Protein AF-A0A0L0SKC5-F1 (afdb_monomer)

Mean predicted aligned error: 5.98 Å

Structure (mmCIF, N/CA/C/O backbone):
data_AF-A0A0L0SKC5-F1
#
_entry.id   AF-A0A0L0SKC5-F1
#
loop_
_atom_site.group_PDB
_atom_site.id
_atom_site.type_symbol
_atom_site.label_atom_id
_atom_site.label_alt_id
_atom_site.label_comp_id
_atom_site.label_asym_id
_atom_site.label_entity_id
_atom_site.label_seq_id
_atom_site.pdbx_PDB_ins_code
_atom_site.Cartn_x
_atom_site.Cartn_y
_atom_site.Cartn_z
_atom_site.occupancy
_atom_site.B_iso_or_equiv
_atom_site.auth_seq_id
_atom_site.auth_comp_id
_atom_site.auth_asym_id
_atom_site.auth_atom_id
_atom_site.pdbx_PDB_model_num
ATOM 1 N N . MET A 1 1 ? 0.319 -10.128 -8.849 1.00 93.56 1 MET A N 1
ATOM 2 C CA . MET A 1 1 ? 0.588 -11.304 -8.004 1.00 93.56 1 MET A CA 1
ATOM 3 C C . MET A 1 1 ? 2.076 -11.521 -8.007 1.00 93.56 1 MET A C 1
ATOM 5 O O . MET A 1 1 ? 2.650 -11.653 -9.089 1.00 93.56 1 MET A O 1
ATOM 9 N N . LYS A 1 2 ? 2.663 -11.548 -6.812 1.00 93.44 2 LYS A N 1
ATOM 10 C CA . LYS A 1 2 ? 4.088 -11.791 -6.604 1.00 93.44 2 LYS A CA 1
ATOM 11 C C . LYS A 1 2 ? 4.428 -13.203 -7.084 1.00 93.44 2 LYS A C 1
ATOM 13 O O . LYS A 1 2 ? 3.764 -14.169 -6.699 1.00 93.44 2 LYS A O 1
ATOM 18 N N . ARG A 1 3 ? 5.430 -13.329 -7.947 1.00 94.56 3 ARG A N 1
ATOM 19 C CA . ARG A 1 3 ? 5.847 -14.603 -8.552 1.00 94.56 3 ARG A CA 1
ATOM 20 C C . ARG A 1 3 ? 6.951 -15.292 -7.759 1.00 94.56 3 ARG A C 1
ATOM 22 O O . ARG A 1 3 ? 7.039 -16.516 -7.787 1.00 94.56 3 ARG A O 1
ATOM 29 N N . CYS A 1 4 ? 7.769 -14.525 -7.047 1.00 89.81 4 CYS A N 1
ATOM 30 C CA . CYS A 1 4 ? 8.913 -15.024 -6.294 1.00 89.81 4 CYS A CA 1
ATOM 31 C C . CYS A 1 4 ? 9.112 -14.241 -4.984 1.00 89.81 4 CYS A C 1
ATOM 33 O O . CYS A 1 4 ? 8.424 -13.258 -4.715 1.00 89.81 4 CYS A O 1
ATOM 35 N N . GLY A 1 5 ? 10.048 -14.704 -4.152 1.00 89.31 5 GLY A N 1
ATOM 36 C CA . GLY A 1 5 ? 10.422 -14.029 -2.911 1.00 89.31 5 GLY A CA 1
ATOM 37 C C . GLY A 1 5 ? 9.375 -14.120 -1.797 1.00 89.31 5 GLY A C 1
ATOM 38 O O . GLY A 1 5 ? 8.554 -15.036 -1.737 1.00 89.31 5 GLY A O 1
ATOM 39 N N . PHE A 1 6 ? 9.448 -13.170 -0.868 1.00 87.94 6 PHE A N 1
ATOM 40 C CA . PHE A 1 6 ? 8.526 -13.072 0.257 1.00 87.94 6 PHE A CA 1
ATOM 41 C C . PHE A 1 6 ? 7.135 -12.649 -0.237 1.00 87.94 6 PHE A C 1
ATOM 43 O O . PHE A 1 6 ? 7.018 -11.679 -0.983 1.00 87.94 6 PHE A O 1
ATOM 50 N N . SER A 1 7 ? 6.086 -13.354 0.195 1.00 88.31 7 SER A N 1
ATOM 51 C CA . SER A 1 7 ? 4.703 -13.231 -0.318 1.00 88.31 7 SER A CA 1
ATOM 52 C C . SER A 1 7 ? 4.453 -13.824 -1.713 1.00 88.31 7 SER A C 1
ATOM 54 O O . SER A 1 7 ? 3.485 -13.447 -2.375 1.00 88.31 7 SER A O 1
ATOM 56 N N . ALA A 1 8 ? 5.294 -14.747 -2.194 1.00 92.50 8 ALA A N 1
ATOM 57 C CA . ALA A 1 8 ? 5.037 -15.438 -3.459 1.00 92.50 8 ALA A CA 1
ATOM 58 C C . ALA A 1 8 ? 3.635 -16.085 -3.485 1.00 92.50 8 ALA A C 1
ATOM 60 O O . ALA A 1 8 ? 3.198 -16.694 -2.511 1.00 92.50 8 ALA A O 1
ATOM 61 N N . ASN A 1 9 ? 2.960 -15.987 -4.634 1.00 93.38 9 ASN A N 1
ATOM 62 C CA . ASN A 1 9 ? 1.569 -16.401 -4.876 1.00 93.38 9 ASN A CA 1
ATOM 63 C C . ASN A 1 9 ? 0.480 -15.540 -4.211 1.00 93.38 9 ASN A C 1
ATOM 65 O O . ASN A 1 9 ? -0.697 -15.895 -4.298 1.00 93.38 9 ASN A O 1
ATOM 69 N N . MET A 1 10 ? 0.836 -14.392 -3.631 1.00 94.62 10 MET A N 1
ATOM 70 C CA . MET A 1 10 ? -0.124 -13.418 -3.106 1.00 94.62 10 MET A CA 1
ATOM 71 C C . MET A 1 10 ? -0.271 -12.199 -4.027 1.00 94.62 10 MET A C 1
ATOM 73 O O . MET A 1 10 ? 0.634 -11.837 -4.791 1.00 94.62 10 MET A O 1
ATOM 77 N N . TRP A 1 11 ? -1.444 -11.571 -3.990 1.00 96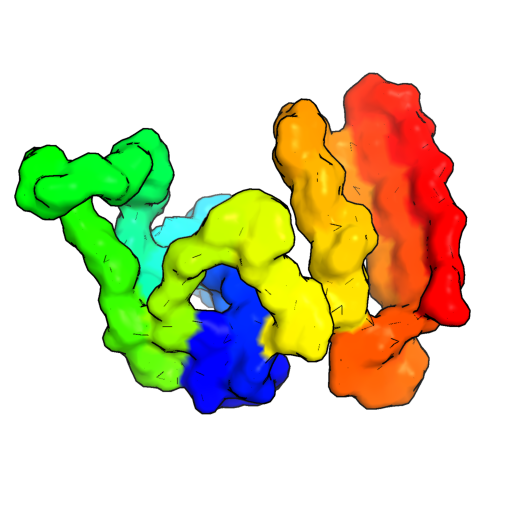.38 11 TRP A N 1
ATOM 78 C CA . TRP A 1 11 ? -1.683 -10.255 -4.578 1.00 96.38 11 TRP A CA 1
ATOM 79 C C . TRP A 1 11 ? -1.266 -9.173 -3.590 1.00 96.38 11 TRP A C 1
ATOM 81 O O . TRP A 1 11 ? -1.550 -9.312 -2.415 1.00 96.38 11 TRP A O 1
ATOM 91 N N . ASN A 1 12 ? -0.602 -8.131 -4.088 1.00 94.31 12 ASN A N 1
ATOM 92 C CA . ASN A 1 12 ? -0.191 -6.931 -3.361 1.00 94.31 12 ASN A CA 1
ATOM 93 C C . ASN A 1 12 ? -0.076 -5.777 -4.369 1.00 94.31 12 ASN A C 1
ATOM 95 O O . ASN A 1 12 ? -0.087 -6.011 -5.585 1.00 94.31 12 ASN A O 1
ATOM 99 N N . GLY A 1 13 ? 0.056 -4.549 -3.861 1.00 92.62 13 GLY A N 1
ATOM 100 C CA . GLY A 1 13 ? 0.502 -3.411 -4.665 1.00 92.62 13 GLY A CA 1
ATOM 101 C C . GLY A 1 13 ? 1.933 -3.594 -5.185 1.00 92.62 13 GLY A C 1
ATOM 102 O O . GLY A 1 13 ? 2.658 -4.479 -4.730 1.00 92.62 13 GLY A O 1
ATOM 103 N N . PHE A 1 14 ? 2.324 -2.751 -6.139 1.00 94.00 14 PHE A N 1
ATOM 104 C CA . PHE A 1 14 ? 3.695 -2.723 -6.646 1.00 94.00 14 PHE A CA 1
ATOM 105 C C . PHE A 1 14 ? 4.621 -2.022 -5.658 1.00 94.00 14 PHE A C 1
ATOM 107 O O . PHE A 1 14 ? 4.242 -0.996 -5.083 1.00 94.00 14 PHE A O 1
ATOM 114 N N . GLY A 1 15 ? 5.826 -2.551 -5.474 1.00 93.81 15 GLY A N 1
ATOM 115 C CA . GLY A 1 15 ? 6.788 -1.967 -4.550 1.00 93.81 15 GLY A CA 1
ATOM 116 C C . GLY A 1 15 ? 7.909 -2.914 -4.144 1.00 93.81 15 GLY A C 1
ATOM 117 O O . GLY A 1 15 ? 7.843 -4.127 -4.328 1.00 93.81 15 GLY A O 1
ATOM 118 N N . GLY A 1 16 ? 8.908 -2.343 -3.483 1.00 92.75 16 GLY A N 1
ATOM 119 C CA . GLY A 1 16 ? 10.097 -3.067 -3.070 1.00 92.75 16 GLY A CA 1
ATOM 120 C C . GLY A 1 16 ? 10.933 -2.279 -2.074 1.00 92.75 16 GLY A C 1
ATOM 121 O O . GLY A 1 16 ? 10.448 -1.372 -1.390 1.00 92.75 16 GLY A O 1
ATOM 122 N N . LYS A 1 17 ? 12.195 -2.681 -1.935 1.00 94.25 17 LYS A N 1
ATOM 123 C CA . LYS A 1 17 ? 13.123 -2.045 -0.996 1.00 94.25 17 LYS A CA 1
ATOM 124 C C . LYS A 1 17 ? 13.625 -0.733 -1.590 1.00 94.25 17 LYS A C 1
ATOM 126 O O . LYS A 1 17 ? 13.978 -0.676 -2.758 1.00 94.25 17 LYS A O 1
ATOM 131 N N . VAL A 1 18 ? 13.747 0.291 -0.749 1.00 95.25 18 VAL A N 1
ATOM 132 C CA . VAL A 1 18 ? 14.475 1.511 -1.117 1.00 95.25 18 VAL A CA 1
ATOM 133 C C . VAL A 1 18 ? 15.952 1.155 -1.312 1.00 95.25 18 VAL A C 1
ATOM 135 O O . VAL A 1 18 ? 16.571 0.566 -0.419 1.00 95.25 18 VAL A O 1
ATOM 138 N N . ASP A 1 19 ? 16.495 1.488 -2.477 1.00 93.94 19 ASP A N 1
ATOM 139 C CA . ASP A 1 19 ? 17.901 1.309 -2.824 1.00 93.94 19 ASP A CA 1
ATOM 140 C C . ASP A 1 19 ? 18.736 2.501 -2.326 1.00 93.94 19 ASP A C 1
ATOM 142 O O . ASP A 1 19 ? 18.231 3.605 -2.129 1.00 93.94 19 ASP A O 1
ATOM 146 N N . LEU A 1 20 ? 20.044 2.308 -2.136 1.00 94.81 20 LEU A N 1
ATOM 147 C CA . LEU A 1 20 ? 20.956 3.389 -1.734 1.00 94.81 20 LEU A CA 1
ATOM 148 C C . LEU A 1 20 ? 21.074 4.506 -2.783 1.00 94.81 20 LEU A C 1
ATOM 150 O O . LEU A 1 20 ? 21.536 5.601 -2.463 1.00 94.81 20 LEU A O 1
ATOM 154 N N . THR A 1 21 ? 20.714 4.211 -4.031 1.00 94.06 21 THR A N 1
ATOM 155 C CA . THR A 1 21 ? 20.688 5.167 -5.140 1.00 94.06 21 THR A CA 1
ATOM 156 C C . THR A 1 21 ? 19.383 5.956 -5.226 1.00 94.06 21 THR A C 1
ATOM 158 O O . THR A 1 21 ? 19.353 6.979 -5.913 1.00 94.06 21 THR A O 1
ATOM 161 N N . ASP A 1 22 ? 18.333 5.543 -4.507 1.00 93.50 22 ASP A N 1
ATOM 162 C CA . ASP A 1 22 ? 17.095 6.309 -4.413 1.00 93.50 22 ASP A CA 1
ATOM 163 C C . ASP A 1 22 ? 17.327 7.565 -3.557 1.00 93.50 22 ASP A C 1
ATOM 165 O O . ASP A 1 22 ? 17.875 7.515 -2.454 1.00 93.50 22 ASP A O 1
ATOM 169 N N . ALA A 1 23 ? 16.885 8.723 -4.050 1.00 94.00 23 ALA A N 1
ATOM 170 C CA . ALA A 1 23 ? 17.009 9.987 -3.321 1.00 94.00 23 ALA A CA 1
ATOM 171 C C . ALA A 1 23 ? 16.074 10.052 -2.097 1.00 94.00 23 ALA A C 1
ATOM 173 O O . ALA A 1 23 ? 16.349 10.770 -1.135 1.00 94.00 23 ALA A O 1
ATOM 174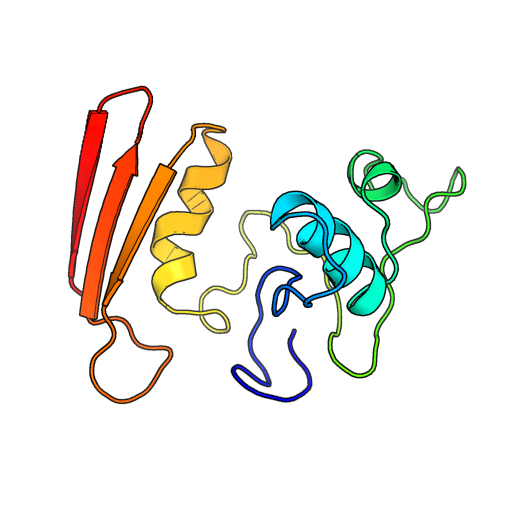 N N . SER A 1 24 ? 14.957 9.326 -2.155 1.00 94.38 24 SER A N 1
ATOM 175 C CA . SER A 1 24 ? 13.954 9.204 -1.096 1.00 94.38 24 SER A CA 1
ATOM 176 C C . SER A 1 24 ? 13.016 8.013 -1.342 1.00 94.38 24 SER A C 1
ATOM 178 O O . SER A 1 24 ? 12.999 7.429 -2.431 1.00 94.38 24 SER A O 1
ATOM 180 N N . THR A 1 25 ? 12.165 7.695 -0.363 1.00 90.69 25 THR A N 1
ATOM 181 C CA . THR A 1 25 ? 11.094 6.692 -0.507 1.00 90.69 25 THR A CA 1
ATOM 182 C C . THR A 1 25 ? 10.150 7.020 -1.670 1.00 90.69 25 THR A C 1
ATOM 184 O O . THR A 1 25 ? 9.743 6.132 -2.415 1.00 90.69 25 THR A O 1
ATOM 187 N N . GLU A 1 26 ? 9.843 8.302 -1.882 1.00 91.62 26 GLU A N 1
ATOM 188 C CA . GLU A 1 26 ? 8.997 8.763 -2.988 1.00 91.62 26 GLU A CA 1
ATOM 189 C C . GLU A 1 26 ? 9.649 8.549 -4.358 1.00 91.62 26 GLU A C 1
ATOM 191 O O . GLU A 1 26 ? 8.932 8.396 -5.343 1.00 91.62 26 GLU A O 1
ATOM 196 N N . SER A 1 27 ? 10.986 8.520 -4.434 1.00 91.19 27 SER A N 1
ATOM 197 C CA . SER A 1 27 ? 11.708 8.197 -5.675 1.00 91.19 27 SER A CA 1
ATOM 198 C C . SER A 1 27 ? 11.814 6.692 -5.938 1.00 91.19 27 SER A C 1
ATOM 200 O O . SER A 1 27 ? 11.825 6.286 -7.098 1.00 91.19 27 SER A O 1
ATOM 202 N N . ALA A 1 28 ? 11.796 5.869 -4.884 1.00 94.69 28 ALA A N 1
ATOM 203 C CA . ALA A 1 28 ? 11.802 4.413 -5.005 1.00 94.69 28 ALA A CA 1
ATOM 204 C C . ALA A 1 28 ? 10.475 3.884 -5.574 1.00 94.69 28 ALA A C 1
ATOM 206 O O . ALA A 1 28 ? 10.468 3.025 -6.449 1.00 94.69 28 ALA A O 1
ATOM 207 N N . ALA A 1 29 ? 9.338 4.435 -5.134 1.00 92.88 29 ALA A N 1
ATOM 208 C CA . ALA A 1 29 ? 8.011 3.989 -5.572 1.00 92.88 29 ALA A CA 1
ATOM 209 C C . ALA A 1 29 ? 7.810 3.953 -7.111 1.00 92.88 29 ALA A C 1
ATOM 211 O O . ALA A 1 29 ? 7.373 2.919 -7.622 1.00 92.88 29 ALA A O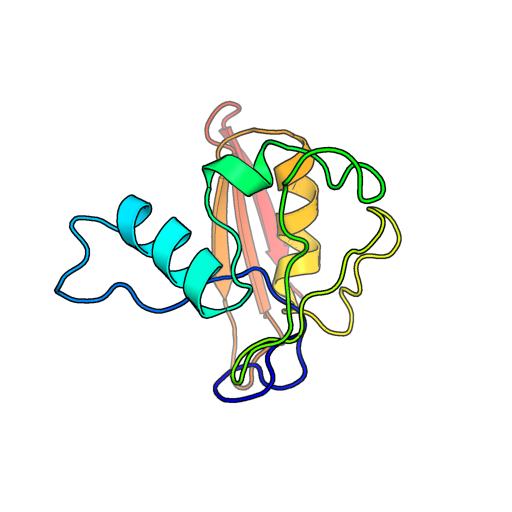 1
ATOM 212 N N . PRO A 1 30 ? 8.120 5.011 -7.891 1.00 92.00 30 PRO A N 1
ATOM 213 C CA . PRO A 1 30 ? 7.994 4.965 -9.348 1.00 92.00 30 PRO A CA 1
ATOM 214 C C . PRO A 1 30 ? 9.015 4.037 -10.021 1.00 92.00 30 PRO A C 1
ATOM 216 O O . PRO A 1 30 ? 8.706 3.498 -11.083 1.00 92.00 30 PRO A O 1
ATOM 219 N N . ARG A 1 31 ? 10.198 3.832 -9.423 1.00 93.81 31 ARG A N 1
ATOM 220 C CA . ARG A 1 31 ? 11.196 2.870 -9.912 1.00 93.81 31 ARG A CA 1
ATOM 221 C C . ARG A 1 31 ? 10.671 1.439 -9.775 1.00 93.81 31 ARG A C 1
ATOM 223 O O . ARG A 1 31 ? 10.610 0.726 -10.768 1.00 93.81 31 ARG A O 1
ATOM 230 N N . GLU A 1 32 ? 10.203 1.065 -8.586 1.00 94.88 32 GLU A N 1
ATOM 231 C CA . GLU A 1 32 ? 9.633 -0.262 -8.307 1.00 94.88 32 GLU A CA 1
ATOM 232 C C . GLU A 1 32 ? 8.400 -0.553 -9.175 1.00 94.88 32 GLU A C 1
ATOM 234 O O . GLU A 1 32 ? 8.257 -1.636 -9.737 1.00 94.88 32 GLU A O 1
ATOM 239 N N . LEU A 1 33 ? 7.528 0.442 -9.372 1.00 92.75 33 LEU A N 1
ATOM 240 C CA . LEU A 1 33 ? 6.399 0.328 -10.297 1.00 92.75 33 LEU A CA 1
ATOM 241 C C . LEU A 1 33 ? 6.863 -0.015 -11.726 1.00 92.75 33 LEU A C 1
ATOM 243 O O . LEU A 1 33 ? 6.272 -0.875 -12.390 1.00 92.75 33 LEU A O 1
ATOM 247 N N . GLN A 1 34 ? 7.918 0.651 -12.200 1.00 91.81 34 GLN A N 1
ATOM 248 C CA . GLN A 1 34 ? 8.485 0.396 -13.519 1.00 91.81 34 GLN A CA 1
ATOM 249 C C . GLN A 1 34 ? 9.147 -0.984 -13.597 1.00 91.81 34 GLN A C 1
ATOM 251 O O . GLN A 1 34 ? 8.965 -1.681 -14.595 1.00 91.81 34 GLN A O 1
ATOM 256 N N . GLU A 1 35 ? 9.882 -1.391 -12.565 1.00 92.56 35 GLU A N 1
ATOM 257 C CA . GLU A 1 35 ? 10.557 -2.690 -12.497 1.00 92.56 35 GLU A CA 1
ATOM 258 C C . GLU A 1 35 ? 9.562 -3.855 -12.456 1.00 92.56 35 GLU A C 1
ATOM 260 O O . GLU A 1 35 ? 9.728 -4.824 -13.198 1.00 92.56 35 GLU A O 1
ATOM 265 N N . GLU A 1 36 ? 8.493 -3.749 -11.659 1.00 93.19 36 GLU A N 1
ATOM 266 C CA . GLU A 1 36 ? 7.544 -4.847 -11.462 1.00 93.19 36 GLU A CA 1
ATOM 267 C C . GLU A 1 36 ? 6.461 -4.926 -12.553 1.00 93.19 36 GLU A C 1
ATOM 269 O O . GLU A 1 36 ? 5.955 -6.019 -12.815 1.00 93.19 36 GLU A O 1
ATOM 274 N N . CYS A 1 37 ? 6.088 -3.826 -13.221 1.00 91.69 37 CYS A N 1
ATOM 275 C CA . CYS A 1 37 ? 5.015 -3.871 -14.233 1.00 91.69 37 CYS A CA 1
ATOM 276 C C . CYS A 1 37 ? 5.211 -2.991 -15.474 1.00 91.69 37 CYS A C 1
ATOM 278 O O . CYS A 1 37 ? 4.355 -2.984 -16.366 1.00 91.69 37 CYS A O 1
ATOM 280 N N . GLY A 1 38 ? 6.322 -2.257 -15.561 1.00 89.06 38 GLY A N 1
ATOM 281 C CA . GLY A 1 38 ? 6.658 -1.430 -16.719 1.00 89.06 38 GLY A CA 1
ATOM 282 C C . GLY A 1 38 ? 5.883 -0.120 -16.844 1.00 89.06 38 GLY A C 1
ATOM 283 O O . GLY A 1 38 ? 6.031 0.566 -17.860 1.00 89.06 38 GLY A O 1
ATOM 284 N N . LEU A 1 39 ? 5.064 0.231 -15.849 1.00 86.88 39 LEU A N 1
ATOM 285 C CA . LEU A 1 39 ? 4.374 1.517 -15.795 1.00 86.88 39 LEU A CA 1
ATOM 286 C C . LEU A 1 39 ? 5.295 2.600 -15.228 1.00 86.88 39 LEU A C 1
ATOM 288 O O . LEU A 1 39 ? 6.085 2.355 -14.325 1.00 86.88 39 LEU A O 1
ATOM 292 N N . THR A 1 40 ? 5.153 3.823 -15.730 1.00 82.56 40 THR A N 1
ATOM 293 C CA . THR A 1 40 ? 5.721 5.022 -15.101 1.00 82.56 40 THR A CA 1
ATOM 294 C C . THR A 1 40 ? 4.615 5.787 -14.379 1.00 82.56 40 THR A C 1
ATOM 296 O O . THR A 1 40 ? 3.433 5.634 -14.697 1.00 82.56 40 THR A O 1
ATOM 299 N N . SER A 1 41 ? 4.970 6.636 -13.413 1.00 69.12 41 SER A N 1
ATOM 300 C CA . SER A 1 41 ? 3.999 7.442 -12.655 1.00 69.12 41 SER A CA 1
ATOM 301 C C . SER A 1 41 ? 3.118 8.329 -13.549 1.00 69.12 41 SER A C 1
ATOM 303 O O . SER A 1 41 ? 1.939 8.518 -13.258 1.00 69.12 41 SER A O 1
ATOM 305 N N . GLU A 1 42 ? 3.652 8.802 -14.676 1.00 64.00 42 GLU A N 1
ATOM 306 C CA . GLU A 1 42 ? 2.907 9.551 -15.698 1.00 64.00 42 GLU A CA 1
ATOM 307 C C . GLU A 1 42 ? 1.815 8.704 -16.377 1.00 64.00 42 GLU A C 1
ATOM 309 O O . GLU A 1 42 ? 0.751 9.218 -16.719 1.00 64.00 42 GLU A O 1
ATOM 314 N N . LEU A 1 43 ? 2.050 7.397 -16.535 1.00 58.12 43 LEU A N 1
ATOM 315 C CA . LEU A 1 43 ? 1.132 6.467 -17.193 1.00 58.12 43 LEU A CA 1
ATOM 316 C C . LEU A 1 43 ? 0.016 5.967 -16.269 1.00 58.12 43 LEU A C 1
ATOM 318 O O . LEU A 1 43 ? -1.051 5.626 -16.763 1.00 58.12 43 LEU A O 1
ATOM 322 N N . VAL A 1 44 ? 0.215 5.965 -14.947 1.00 60.09 44 VAL A N 1
ATOM 323 C CA . VAL A 1 44 ? -0.823 5.561 -13.973 1.00 60.09 44 VAL A CA 1
ATOM 324 C C . VAL A 1 44 ? -1.980 6.565 -13.916 1.00 60.09 44 VAL A C 1
ATOM 326 O O . VAL A 1 44 ? -3.126 6.183 -13.685 1.00 60.09 44 VAL A O 1
ATOM 329 N N . ALA A 1 45 ? -1.706 7.854 -14.144 1.00 52.03 45 ALA A N 1
ATOM 330 C CA . ALA A 1 45 ? -2.737 8.894 -14.156 1.00 52.03 45 ALA A CA 1
ATOM 331 C C . ALA A 1 45 ? -3.651 8.811 -15.394 1.00 52.03 45 ALA A C 1
ATOM 333 O O . ALA A 1 45 ? -4.804 9.249 -15.352 1.00 52.03 45 ALA A O 1
ATOM 334 N N . ALA A 1 46 ? -3.150 8.230 -16.485 1.00 47.91 46 ALA A N 1
ATOM 335 C CA . ALA A 1 46 ? -3.933 7.911 -17.662 1.00 47.91 46 ALA A CA 1
ATOM 336 C C . ALA A 1 46 ? -4.615 6.557 -17.430 1.00 47.91 46 ALA A C 1
ATOM 338 O O . ALA A 1 46 ? -3.986 5.509 -17.527 1.00 47.91 46 ALA A O 1
ATOM 339 N N . GLN A 1 47 ? -5.909 6.569 -17.099 1.00 49.78 47 GLN A N 1
ATOM 340 C CA . GLN A 1 47 ? -6.730 5.353 -17.070 1.00 49.78 47 GLN A CA 1
ATOM 341 C C . GLN A 1 47 ? -6.437 4.497 -18.318 1.00 49.78 47 GLN A C 1
ATOM 343 O O . GLN A 1 47 ? -6.286 5.082 -19.400 1.00 49.78 47 GLN A O 1
ATOM 348 N N . PRO A 1 48 ? -6.357 3.155 -18.209 1.00 50.03 48 PRO A N 1
ATOM 349 C CA . PRO A 1 48 ? -6.162 2.296 -19.369 1.00 50.03 48 PRO A CA 1
ATOM 350 C C . PRO A 1 48 ? -7.378 2.453 -20.284 1.00 50.03 48 PRO A C 1
ATOM 352 O O . PRO A 1 48 ? -8.421 1.845 -20.091 1.00 50.03 48 PRO A O 1
ATOM 355 N N . THR A 1 49 ? -7.257 3.351 -21.252 1.00 48.56 49 THR A N 1
ATOM 356 C CA . THR A 1 49 ? -8.267 3.639 -22.261 1.00 48.56 49 THR A CA 1
ATOM 357 C C . THR A 1 49 ? -7.996 2.694 -23.414 1.00 48.56 49 THR A C 1
ATOM 359 O O . THR A 1 49 ? -7.116 2.955 -24.225 1.00 48.56 49 THR A O 1
ATOM 362 N N . ASP A 1 50 ? -8.680 1.549 -23.419 1.00 46.56 50 ASP A N 1
ATOM 363 C CA . ASP A 1 50 ? -8.976 0.663 -24.557 1.00 46.56 50 ASP A CA 1
ATOM 364 C C . ASP A 1 50 ? -7.998 0.691 -25.758 1.00 46.56 50 ASP A C 1
ATOM 366 O O . ASP A 1 50 ? -8.401 0.750 -26.919 1.00 46.56 50 ASP A O 1
ATOM 370 N N . GLY A 1 51 ? -6.687 0.649 -25.500 1.00 50.53 51 GLY A N 1
ATOM 371 C CA . GLY A 1 51 ? -5.646 0.620 -26.529 1.00 50.53 51 GLY A CA 1
ATOM 372 C C . GLY A 1 51 ? -5.526 1.862 -27.425 1.00 50.53 51 GLY A C 1
ATOM 373 O O . GLY A 1 51 ? -4.818 1.798 -28.433 1.00 50.53 51 GLY A O 1
ATOM 374 N N . LEU A 1 52 ? -6.154 2.995 -27.099 1.00 43.69 52 LEU A N 1
ATOM 375 C CA . LEU A 1 52 ? -6.086 4.202 -27.921 1.00 43.69 52 LEU A CA 1
ATOM 376 C C . LEU A 1 52 ? -5.374 5.307 -27.129 1.00 43.69 52 LEU A C 1
ATOM 378 O O . LEU A 1 52 ? -5.942 5.855 -26.201 1.00 43.69 52 LEU A O 1
ATOM 382 N N . HIS A 1 53 ? -4.163 5.674 -27.576 1.00 42.69 53 HIS A N 1
ATOM 383 C CA . HIS A 1 53 ? -3.329 6.819 -27.130 1.00 42.69 53 HIS A CA 1
ATOM 384 C C . HIS A 1 53 ? -2.108 6.482 -26.250 1.00 42.69 53 HIS A C 1
ATOM 386 O O . HIS A 1 53 ? -1.854 7.136 -25.245 1.00 42.69 53 HIS A O 1
ATOM 392 N N . GLY A 1 54 ? -1.279 5.516 -26.664 1.00 48.72 54 GLY A N 1
ATOM 393 C CA . GLY A 1 54 ? 0.144 5.467 -26.277 1.00 48.72 54 GLY A CA 1
ATOM 394 C C . GLY A 1 54 ? 0.472 5.122 -24.817 1.00 48.72 54 GLY A C 1
ATOM 395 O O . GLY A 1 54 ? 1.645 4.912 -24.512 1.00 48.72 54 GLY A O 1
ATOM 396 N N . ALA A 1 55 ? -0.520 5.005 -23.931 1.00 53.38 55 ALA A N 1
ATOM 397 C CA . ALA A 1 55 ? -0.325 4.490 -22.585 1.00 53.38 55 ALA A CA 1
ATOM 398 C C . ALA A 1 55 ? -0.103 2.972 -22.642 1.00 53.38 55 ALA A C 1
ATOM 400 O O . ALA A 1 55 ? -0.944 2.214 -23.127 1.00 53.38 55 ALA A O 1
ATOM 401 N N . ARG A 1 56 ? 1.076 2.521 -22.205 1.00 65.12 56 ARG A N 1
ATOM 402 C CA . ARG A 1 56 ? 1.451 1.104 -22.219 1.00 65.12 56 ARG A CA 1
ATOM 403 C C . ARG A 1 56 ? 0.690 0.379 -21.106 1.00 65.12 56 ARG A C 1
ATOM 405 O O . ARG A 1 56 ? 0.744 0.808 -19.961 1.00 65.12 56 ARG A O 1
ATOM 412 N N . ALA A 1 57 ? -0.004 -0.710 -21.433 1.00 75.31 57 ALA A N 1
ATOM 413 C CA . ALA A 1 57 ? -0.598 -1.582 -20.420 1.00 75.31 57 ALA A CA 1
ATOM 414 C C . ALA A 1 57 ? 0.507 -2.214 -19.546 1.00 75.31 57 ALA A C 1
ATOM 416 O O . ALA A 1 57 ? 1.595 -2.486 -20.074 1.00 75.31 57 ALA A O 1
ATOM 417 N N . PRO A 1 58 ? 0.251 -2.470 -18.247 1.00 87.44 58 PRO A N 1
ATOM 418 C CA . PRO A 1 58 ? 1.215 -3.165 -17.404 1.00 87.44 58 PRO A CA 1
ATOM 419 C C . PRO A 1 58 ? 1.489 -4.562 -17.972 1.00 87.44 58 PRO A C 1
ATOM 421 O O . PRO A 1 58 ? 0.572 -5.226 -18.464 1.00 87.44 58 PRO A O 1
ATOM 424 N N . TYR A 1 59 ? 2.740 -5.016 -17.911 1.00 87.75 59 TYR A N 1
ATOM 425 C CA . TYR A 1 59 ? 3.137 -6.333 -18.415 1.00 87.75 59 TYR A CA 1
ATOM 426 C C . TYR A 1 59 ? 3.766 -7.197 -17.325 1.00 87.75 59 TYR A C 1
ATOM 428 O O . TYR A 1 59 ? 4.270 -6.700 -16.323 1.00 87.75 59 TYR A O 1
ATOM 436 N N . GLU A 1 60 ? 3.701 -8.513 -17.518 1.00 92.75 60 GLU A N 1
ATOM 437 C CA . GLU A 1 60 ? 4.288 -9.486 -16.600 1.00 92.75 60 GLU A CA 1
ATOM 438 C C . GLU A 1 60 ? 5.818 -9.437 -16.632 1.00 92.75 60 GLU A C 1
ATOM 440 O O . GLU A 1 60 ? 6.437 -9.420 -17.697 1.00 92.75 60 GLU A O 1
ATOM 445 N N . THR A 1 61 ? 6.413 -9.453 -15.445 1.00 93.38 61 THR A N 1
ATOM 446 C CA . THR A 1 61 ? 7.859 -9.453 -15.213 1.00 93.38 61 THR A CA 1
ATOM 447 C C . THR A 1 61 ? 8.276 -10.748 -14.520 1.00 93.38 61 THR A C 1
ATOM 449 O O . THR A 1 61 ? 7.446 -11.621 -14.245 1.00 93.38 61 THR A O 1
ATOM 452 N N . GLU A 1 62 ? 9.571 -10.919 -14.255 1.00 92.56 62 GLU A N 1
ATOM 453 C CA . GLU A 1 62 ? 10.060 -12.055 -13.464 1.00 92.56 62 GLU A CA 1
ATOM 454 C C . GLU A 1 62 ? 9.452 -12.066 -12.051 1.00 92.56 62 GLU A C 1
ATOM 456 O O . GLU A 1 62 ? 9.108 -13.129 -11.537 1.00 92.56 62 GLU A O 1
ATOM 461 N N . GLU A 1 63 ? 9.244 -10.885 -11.465 1.00 91.44 63 GLU A N 1
ATOM 462 C CA . GLU A 1 63 ? 8.780 -10.720 -10.088 1.00 91.44 63 GLU A CA 1
ATOM 463 C C . GLU A 1 63 ? 7.256 -10.636 -9.956 1.00 91.44 63 GLU A C 1
ATOM 465 O O . GLU A 1 63 ? 6.698 -11.091 -8.953 1.00 91.44 63 GLU A O 1
ATOM 470 N N . MET A 1 64 ? 6.551 -10.106 -10.958 1.00 94.56 64 MET A N 1
ATOM 471 C CA . MET A 1 64 ? 5.152 -9.727 -10.788 1.00 94.56 64 MET A CA 1
ATOM 472 C C . MET A 1 64 ? 4.310 -9.994 -12.035 1.00 94.56 64 MET A C 1
ATOM 474 O O . MET A 1 64 ? 4.655 -9.634 -13.158 1.00 94.56 64 MET A O 1
ATOM 478 N N . ARG A 1 65 ? 3.135 -10.592 -11.816 1.00 94.38 65 ARG A N 1
ATOM 479 C CA . ARG A 1 65 ? 2.067 -10.682 -12.820 1.00 94.38 65 ARG A CA 1
ATOM 480 C C . ARG A 1 65 ? 0.977 -9.650 -12.505 1.00 94.38 65 ARG A C 1
ATOM 482 O O . ARG A 1 65 ? 0.207 -9.897 -11.568 1.00 94.38 65 ARG A O 1
ATOM 489 N N . PRO A 1 66 ? 0.905 -8.510 -13.214 1.00 93.56 66 PRO A N 1
ATOM 490 C CA . PRO A 1 66 ? -0.103 -7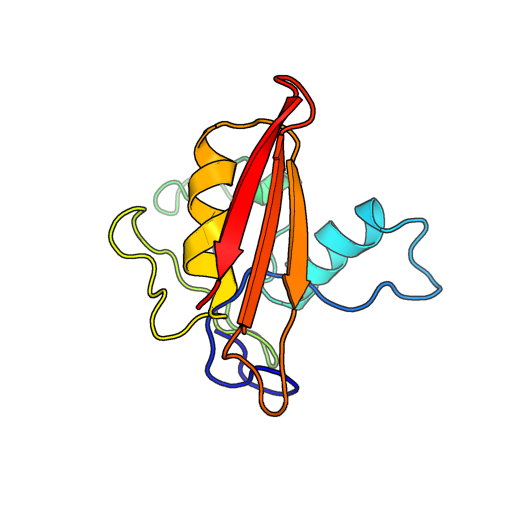.485 -12.962 1.00 93.56 66 PRO A CA 1
ATOM 491 C C . PRO A 1 66 ? -1.493 -7.955 -13.404 1.00 93.56 66 PRO A C 1
ATOM 493 O O . PRO A 1 66 ? -1.632 -8.729 -14.350 1.00 93.56 66 PRO A O 1
ATOM 496 N N . GLN A 1 67 ? -2.525 -7.486 -12.708 1.00 91.69 67 GLN A N 1
ATOM 497 C CA . GLN A 1 67 ? -3.919 -7.737 -13.059 1.00 91.69 67 GLN A CA 1
ATOM 498 C C . GLN A 1 67 ? -4.788 -6.606 -12.519 1.00 91.69 67 GLN A C 1
ATOM 500 O O . GLN A 1 67 ? -4.607 -6.172 -11.382 1.00 91.69 67 GLN A O 1
ATOM 505 N N . TRP A 1 68 ? -5.733 -6.157 -13.338 1.00 91.19 68 TRP A N 1
ATOM 506 C CA . TRP A 1 68 ? -6.785 -5.245 -12.911 1.00 91.19 68 TRP A CA 1
ATOM 507 C C . TRP A 1 68 ? -7.888 -6.023 -12.193 1.00 91.19 68 TRP A C 1
ATOM 509 O O . TRP A 1 68 ? -8.283 -7.101 -12.642 1.00 91.19 68 TRP A O 1
ATOM 519 N N . PHE A 1 69 ? -8.374 -5.463 -11.090 1.00 90.81 69 PHE A N 1
ATOM 520 C CA . PHE A 1 69 ? -9.526 -5.958 -10.344 1.00 90.81 69 PHE A CA 1
ATOM 521 C C . PHE A 1 69 ? -10.548 -4.835 -10.240 1.00 90.81 69 PHE A C 1
ATOM 523 O O . PHE A 1 69 ? -10.172 -3.687 -9.982 1.00 90.81 69 PHE A O 1
ATOM 530 N N . ASP A 1 70 ? -11.822 -5.172 -10.413 1.00 90.19 70 ASP A N 1
ATOM 531 C CA . ASP A 1 70 ? -12.901 -4.273 -10.024 1.00 90.19 70 ASP A CA 1
ATOM 532 C C . ASP A 1 70 ? -12.886 -4.077 -8.503 1.00 90.19 70 ASP A C 1
ATOM 534 O O . ASP A 1 70 ? -12.401 -4.922 -7.745 1.00 90.19 70 ASP A O 1
ATOM 538 N N . TRP A 1 71 ? -13.408 -2.939 -8.047 1.00 84.88 71 TRP A N 1
ATOM 539 C CA . TRP A 1 71 ? -13.336 -2.537 -6.639 1.00 84.88 71 TRP A CA 1
ATOM 540 C C . TRP A 1 71 ? -14.013 -3.536 -5.685 1.00 84.88 71 TRP A C 1
ATOM 542 O O . TRP A 1 71 ? -13.594 -3.659 -4.536 1.00 84.88 71 TRP A O 1
ATOM 552 N N . ASP A 1 72 ? -15.035 -4.2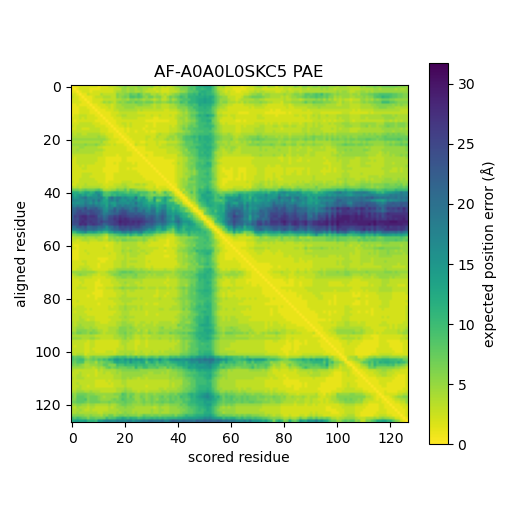54 -6.152 1.00 91.12 72 ASP A N 1
ATOM 553 C CA . ASP A 1 72 ? -15.780 -5.280 -5.415 1.00 91.12 72 ASP A CA 1
ATOM 554 C C . ASP A 1 72 ? -15.243 -6.704 -5.647 1.00 91.12 72 ASP A C 1
ATOM 556 O O . ASP A 1 72 ? -15.744 -7.660 -5.055 1.00 91.12 72 ASP A O 1
ATOM 560 N N . GLN A 1 73 ? -14.205 -6.850 -6.475 1.00 94.50 73 GLN A N 1
ATOM 561 C CA . GLN A 1 73 ? -13.570 -8.125 -6.829 1.00 94.50 73 GLN A CA 1
ATOM 562 C C . GLN A 1 73 ? -12.108 -8.210 -6.375 1.00 94.50 73 GLN A C 1
ATOM 564 O O . GLN A 1 73 ? -11.366 -9.093 -6.816 1.00 94.50 73 GLN A O 1
ATOM 569 N N . VAL A 1 74 ? -11.679 -7.306 -5.492 1.00 94.50 74 VAL A N 1
ATOM 570 C CA . VAL A 1 74 ? -10.348 -7.362 -4.884 1.00 94.50 74 VAL A CA 1
ATOM 571 C C . VAL A 1 74 ? -10.198 -8.694 -4.129 1.00 94.50 74 VAL A C 1
ATOM 573 O O . VAL A 1 74 ? -11.013 -9.002 -3.255 1.00 94.50 74 VAL A O 1
ATOM 576 N N . PRO A 1 75 ? -9.184 -9.521 -4.448 1.00 96.12 75 PRO A N 1
ATOM 577 C CA . PRO A 1 75 ? -9.092 -10.891 -3.955 1.00 96.12 75 PRO A CA 1
ATOM 578 C C . PRO A 1 75 ? -8.439 -10.949 -2.566 1.00 96.12 75 PRO A C 1
ATOM 580 O O . PRO A 1 75 ? -7.373 -11.549 -2.424 1.00 96.12 75 PRO A O 1
ATOM 583 N N . PHE A 1 76 ? -9.067 -10.349 -1.548 1.00 95.25 76 PHE A N 1
ATOM 584 C CA . PHE A 1 76 ? -8.500 -10.229 -0.195 1.00 95.25 76 PHE A CA 1
ATOM 585 C C . PHE A 1 76 ? -8.073 -11.571 0.426 1.00 95.25 76 PHE A C 1
ATOM 587 O O . PHE A 1 76 ? -7.057 -11.630 1.107 1.00 95.25 76 PHE A O 1
ATOM 594 N N . ASP A 1 77 ? -8.752 -12.676 0.100 1.00 94.25 77 ASP A N 1
ATOM 595 C CA . ASP A 1 77 ? -8.373 -14.031 0.550 1.00 94.25 77 ASP A CA 1
ATOM 596 C C . ASP A 1 77 ? -7.008 -14.512 0.017 1.00 94.25 77 ASP A C 1
ATOM 598 O O . ASP A 1 77 ? -6.466 -15.523 0.463 1.00 94.25 77 ASP A O 1
ATOM 602 N N . LYS A 1 78 ? -6.466 -13.826 -0.994 1.00 95.00 78 LYS A N 1
ATOM 603 C CA . LYS A 1 78 ? -5.154 -14.083 -1.604 1.00 95.00 78 LYS A CA 1
ATOM 604 C C . LYS A 1 78 ? -4.204 -12.895 -1.433 1.00 95.00 78 LYS A C 1
ATOM 606 O O . LYS A 1 78 ? -3.229 -12.796 -2.179 1.00 95.00 78 LYS A O 1
ATOM 611 N N . MET A 1 79 ? -4.510 -11.992 -0.511 1.00 95.88 79 MET A N 1
ATOM 612 C CA . MET A 1 79 ? -3.716 -10.819 -0.154 1.00 95.88 79 MET A CA 1
ATOM 613 C C . MET A 1 79 ? -3.206 -10.950 1.278 1.00 95.88 79 MET A C 1
ATOM 615 O O . MET A 1 79 ? -3.471 -11.956 1.946 1.00 95.88 79 MET A O 1
ATOM 619 N N . TRP A 1 80 ? -2.431 -9.967 1.735 1.00 94.94 80 TRP A N 1
ATOM 620 C CA . TRP A 1 80 ? -2.099 -9.904 3.147 1.00 94.94 80 TRP A CA 1
ATOM 621 C C . TRP A 1 80 ? -3.364 -9.659 3.969 1.00 94.94 80 TRP A C 1
ATOM 623 O O . TRP A 1 80 ? -4.295 -8.993 3.518 1.00 94.94 80 TRP A O 1
ATOM 633 N N . ASP A 1 81 ? -3.429 -10.247 5.164 1.00 94.75 81 ASP A N 1
ATOM 634 C CA . ASP A 1 81 ? -4.640 -10.210 5.982 1.00 94.75 81 ASP A CA 1
ATOM 635 C C . ASP A 1 81 ? -5.062 -8.764 6.292 1.00 94.75 81 ASP A C 1
ATOM 637 O O . ASP A 1 81 ? -6.231 -8.396 6.165 1.00 94.75 81 ASP A O 1
ATOM 641 N N . ASP A 1 82 ? -4.091 -7.909 6.600 1.00 95.25 82 ASP A N 1
ATOM 642 C CA . ASP A 1 82 ? -4.321 -6.504 6.9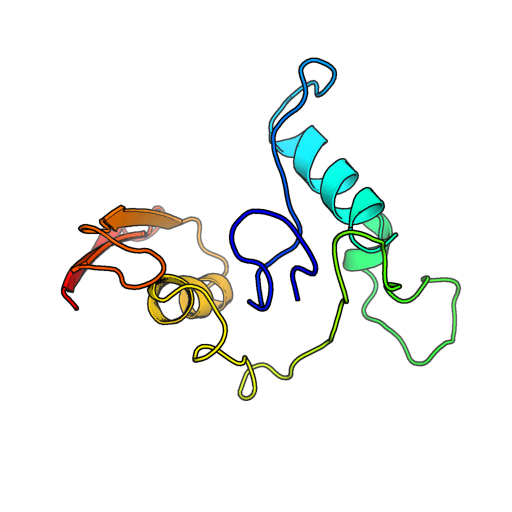00 1.00 95.25 82 ASP A CA 1
ATOM 643 C C . ASP A 1 82 ? -4.868 -5.692 5.724 1.00 95.25 82 ASP A C 1
ATOM 645 O O . ASP A 1 82 ? -5.592 -4.720 5.961 1.00 95.25 82 ASP A O 1
ATOM 649 N N . ASP A 1 83 ? -4.623 -6.112 4.479 1.00 95.38 83 ASP A N 1
ATOM 650 C CA . ASP A 1 83 ? -5.121 -5.418 3.288 1.00 95.38 83 ASP A CA 1
ATOM 651 C C . ASP A 1 83 ? -6.648 -5.321 3.310 1.00 95.38 83 ASP A C 1
ATOM 653 O O . ASP A 1 83 ? -7.211 -4.288 2.945 1.00 95.38 83 ASP A O 1
ATOM 657 N N . ARG A 1 84 ? -7.341 -6.342 3.838 1.00 94.19 84 ARG A N 1
ATOM 658 C CA . ARG A 1 84 ? -8.809 -6.322 3.982 1.00 94.19 84 ARG A CA 1
ATOM 659 C C . ARG A 1 84 ? -9.296 -5.190 4.894 1.00 94.19 84 ARG A C 1
ATOM 661 O O . ARG A 1 84 ? -10.457 -4.786 4.818 1.00 94.19 84 ARG A O 1
ATOM 668 N N . VAL A 1 85 ? -8.427 -4.713 5.786 1.00 94.69 85 VAL A N 1
ATOM 669 C CA . VAL A 1 85 ? -8.741 -3.698 6.788 1.00 94.69 85 VAL A CA 1
ATOM 670 C C . VAL A 1 85 ? -8.407 -2.309 6.285 1.00 94.69 85 VAL A C 1
ATOM 672 O O . VAL A 1 85 ? -9.283 -1.449 6.337 1.00 94.69 85 VAL A O 1
ATOM 675 N N . TRP A 1 86 ? -7.172 -2.063 5.837 1.00 95.31 86 TRP A N 1
ATOM 676 C CA . TRP A 1 86 ? -6.721 -0.706 5.513 1.00 95.31 86 TRP A CA 1
ATOM 677 C C . TRP A 1 86 ? -6.997 -0.306 4.062 1.00 95.31 86 TRP A C 1
ATOM 679 O O . TRP A 1 86 ? -7.251 0.872 3.804 1.00 95.31 86 TRP A O 1
ATOM 689 N N . PHE A 1 87 ? -7.022 -1.250 3.116 1.00 94.88 87 PHE A N 1
ATOM 690 C CA . PHE A 1 87 ? -7.202 -0.931 1.696 1.00 94.88 87 PHE A CA 1
ATOM 691 C C . PHE A 1 87 ? -8.510 -0.172 1.412 1.00 94.88 87 PHE A C 1
ATOM 693 O O . PHE A 1 87 ? -8.459 0.840 0.707 1.00 94.88 87 PHE A O 1
ATOM 700 N N . PRO A 1 88 ? -9.672 -0.532 2.005 1.00 93.56 88 PRO A N 1
ATOM 701 C CA . PRO A 1 88 ? -10.906 0.228 1.801 1.00 93.56 88 PRO A CA 1
ATOM 702 C C . PRO A 1 88 ? -10.828 1.697 2.254 1.00 93.56 88 PRO A C 1
ATOM 704 O O . PRO A 1 88 ? -11.590 2.537 1.772 1.00 93.56 88 PRO A O 1
ATOM 707 N N . TRP A 1 89 ? -9.907 2.042 3.159 1.00 93.81 89 TRP A N 1
ATOM 708 C CA . TRP A 1 89 ? -9.737 3.419 3.633 1.00 93.81 89 TRP A CA 1
ATOM 709 C C . TRP A 1 89 ? -9.076 4.317 2.593 1.00 93.81 89 TRP A C 1
ATOM 711 O O . TRP A 1 89 ? -9.355 5.517 2.579 1.00 93.81 89 TRP A O 1
ATOM 721 N N . LEU A 1 90 ? -8.292 3.755 1.664 1.00 90.44 90 LEU A N 1
ATOM 722 C CA . LEU A 1 90 ? -7.692 4.521 0.566 1.00 90.44 90 LEU A CA 1
ATOM 723 C C . LEU A 1 90 ? -8.746 5.252 -0.276 1.00 90.44 90 LEU A C 1
ATOM 725 O O . LEU A 1 90 ? -8.489 6.347 -0.779 1.00 90.44 90 LEU A O 1
ATOM 729 N N . PHE A 1 91 ? -9.961 4.702 -0.384 1.00 89.62 91 PHE A N 1
ATOM 730 C CA . PHE A 1 91 ? -11.054 5.327 -1.133 1.00 89.62 91 PHE A CA 1
ATOM 731 C C . PHE A 1 91 ? -11.556 6.635 -0.513 1.00 89.62 91 PHE A C 1
ATOM 733 O O . PHE A 1 91 ? -12.163 7.444 -1.216 1.00 89.62 91 PHE A O 1
ATOM 740 N N . ARG A 1 92 ? -11.256 6.891 0.768 1.00 90.94 92 ARG A N 1
ATOM 741 C CA . ARG A 1 92 ? -11.537 8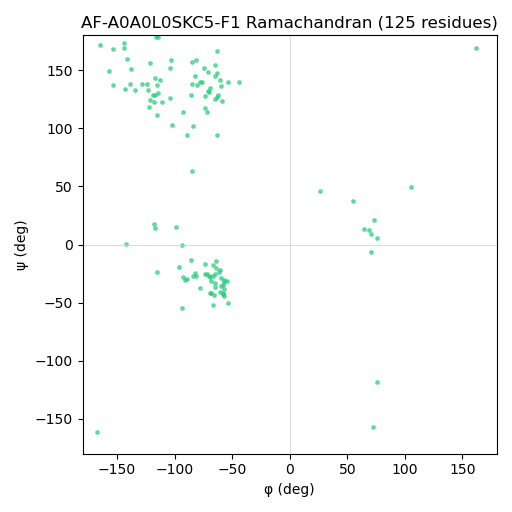.183 1.413 1.00 90.94 92 ARG A CA 1
ATOM 742 C C . ARG A 1 92 ? -10.581 9.288 0.956 1.00 90.94 92 ARG A C 1
ATOM 744 O O . ARG A 1 92 ? -10.904 10.460 1.113 1.00 90.94 92 ARG A O 1
ATOM 751 N N . LYS A 1 93 ? -9.438 8.934 0.347 1.00 90.62 93 LYS A N 1
ATOM 752 C CA . LYS A 1 93 ? -8.387 9.875 -0.089 1.00 90.62 93 LYS A CA 1
ATOM 753 C C . LYS A 1 93 ? -7.887 10.770 1.051 1.00 90.62 93 LYS A C 1
ATOM 755 O O . LYS A 1 93 ? -7.590 11.950 0.854 1.00 90.62 93 LYS A O 1
ATOM 760 N N . GLU A 1 94 ? -7.798 10.196 2.246 1.00 92.44 94 GLU A N 1
ATOM 761 C CA . GLU A 1 94 ? -7.263 10.842 3.440 1.00 92.44 94 GLU A CA 1
ATOM 762 C C . GLU A 1 94 ? -5.950 10.167 3.855 1.00 92.44 94 GLU A C 1
ATOM 764 O O . GLU A 1 94 ? -5.852 8.943 3.754 1.00 92.44 94 GLU A O 1
ATOM 769 N N . PRO A 1 95 ? -4.943 10.931 4.317 1.00 94.62 95 PRO A N 1
ATOM 770 C CA . PRO A 1 95 ? -3.737 10.353 4.896 1.00 94.62 95 PRO A CA 1
ATOM 771 C C . PRO A 1 95 ? -4.065 9.495 6.121 1.00 94.62 95 PRO A C 1
ATOM 773 O O . PRO A 1 95 ? -4.880 9.878 6.969 1.00 94.62 95 PRO A O 1
ATOM 776 N N . LEU A 1 96 ? -3.421 8.335 6.195 1.00 95.44 96 LEU A N 1
ATOM 777 C CA . LEU A 1 96 ? -3.655 7.320 7.210 1.00 95.44 96 LEU A CA 1
ATOM 778 C C . LEU A 1 96 ? -2.333 6.720 7.673 1.00 95.44 96 LEU A C 1
ATOM 780 O O . LEU A 1 96 ? -1.456 6.417 6.866 1.00 95.44 96 LEU A O 1
ATOM 784 N N . THR A 1 97 ? -2.223 6.519 8.983 1.00 96.94 97 THR A N 1
ATOM 785 C CA . THR A 1 97 ? -1.169 5.708 9.591 1.00 96.94 97 THR A CA 1
ATOM 786 C C . THR A 1 97 ? -1.776 4.374 10.004 1.00 96.94 97 THR A C 1
ATOM 788 O O . THR A 1 97 ? -2.763 4.337 10.739 1.00 96.94 97 THR A O 1
ATOM 791 N N . VAL A 1 98 ? -1.180 3.274 9.543 1.00 97.06 98 VAL A N 1
ATOM 792 C CA . VAL A 1 98 ? -1.625 1.911 9.858 1.00 97.06 98 VAL A CA 1
ATOM 793 C C . VAL A 1 98 ? -0.510 1.189 10.591 1.00 97.06 98 VAL A C 1
ATOM 795 O O . VAL A 1 98 ? 0.635 1.165 10.143 1.00 97.06 98 VAL A O 1
ATOM 798 N N . GLN A 1 99 ? -0.847 0.597 11.728 1.00 97.31 99 GLN A N 1
ATOM 799 C CA . GLN A 1 99 ? 0.036 -0.286 12.475 1.00 97.31 99 GLN A CA 1
ATOM 800 C C . GLN A 1 99 ? -0.600 -1.665 12.518 1.00 97.31 99 GLN A C 1
ATOM 802 O O . GLN A 1 99 ? -1.759 -1.794 12.910 1.00 97.31 99 GLN A O 1
ATOM 807 N N . VAL A 1 100 ? 0.159 -2.686 12.136 1.00 96.75 100 VAL A N 1
ATOM 808 C CA . VAL A 1 100 ? -0.296 -4.076 12.087 1.00 96.75 100 VAL A CA 1
ATOM 809 C C . VAL A 1 100 ? 0.698 -4.933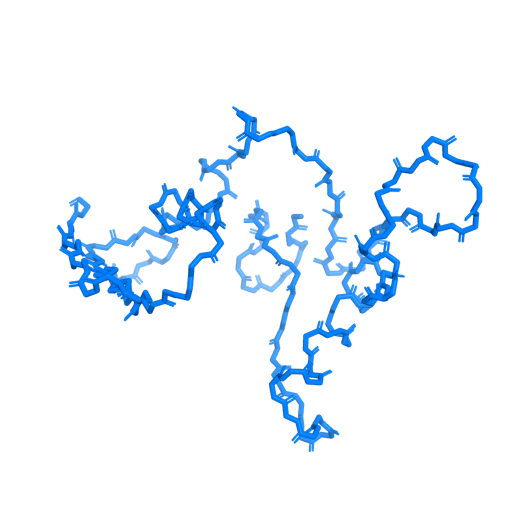 12.852 1.00 96.75 100 VAL A C 1
ATOM 811 O O . VAL A 1 100 ? 1.910 -4.747 12.740 1.00 96.75 100 VAL A O 1
ATOM 814 N N . TRP A 1 101 ? 0.184 -5.868 13.643 1.00 96.19 101 TRP A N 1
ATOM 815 C CA . TRP A 1 101 ? 0.982 -6.858 14.351 1.00 96.19 101 TRP A CA 1
ATOM 816 C C . TRP A 1 101 ? 0.655 -8.243 13.815 1.00 96.19 101 TRP A C 1
ATOM 818 O O . TRP A 1 101 ? -0.515 -8.592 13.660 1.00 96.19 101 TRP A O 1
ATOM 828 N N . PHE A 1 102 ? 1.701 -9.034 13.613 1.00 94.00 102 PHE A N 1
ATOM 829 C CA . PHE A 1 102 ? 1.648 -10.446 13.254 1.00 94.00 102 PHE A CA 1
ATOM 830 C C . PHE A 1 102 ? 2.302 -11.237 14.388 1.00 94.00 102 PHE A C 1
ATOM 832 O O . PHE A 1 102 ? 3.270 -10.757 14.986 1.00 94.00 102 PHE A O 1
ATOM 839 N N . ASP A 1 103 ? 1.780 -12.422 14.691 1.00 90.31 103 ASP A N 1
ATOM 840 C CA . ASP A 1 103 ? 2.393 -13.351 15.644 1.00 90.31 103 ASP A CA 1
ATOM 841 C C . ASP A 1 103 ? 2.673 -14.679 14.935 1.00 90.31 103 ASP A C 1
ATOM 843 O O . ASP A 1 103 ? 1.761 -15.326 14.424 1.00 90.31 103 ASP A O 1
ATOM 847 N N . GLY A 1 104 ? 3.943 -15.072 14.867 1.00 84.94 104 GLY A N 1
ATOM 848 C CA . GLY A 1 104 ? 4.363 -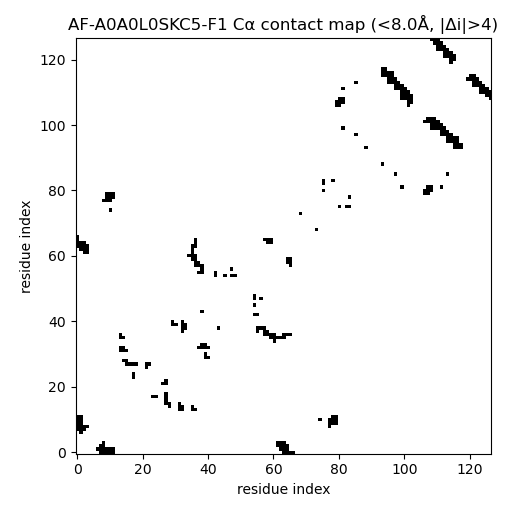16.275 14.150 1.00 84.94 104 GLY A CA 1
ATOM 849 C C . GLY A 1 104 ? 4.385 -16.115 12.625 1.00 84.94 104 GLY A C 1
ATOM 850 O O . GLY A 1 104 ? 5.190 -15.348 12.091 1.00 84.94 104 GLY A O 1
ATOM 851 N N . GLU A 1 105 ? 3.575 -16.912 11.921 1.00 81.88 105 GLU A N 1
ATOM 852 C CA . GLU A 1 105 ? 3.585 -17.014 10.455 1.00 81.88 105 GLU A CA 1
ATOM 853 C C . GLU A 1 105 ? 2.704 -15.948 9.787 1.00 81.88 105 GLU A C 1
ATOM 855 O O . GLU A 1 105 ? 1.520 -15.800 10.079 1.00 81.88 105 GLU A O 1
ATOM 860 N N . VAL A 1 106 ? 3.283 -15.232 8.824 1.00 83.81 106 VAL A N 1
ATOM 861 C CA . VAL A 1 106 ? 2.555 -14.337 7.914 1.00 83.81 106 VAL A CA 1
ATOM 862 C C . VAL A 1 106 ? 1.782 -15.147 6.860 1.00 83.81 106 VAL A C 1
ATOM 864 O O . VAL A 1 106 ? 2.223 -16.238 6.491 1.00 83.81 106 VAL A O 1
ATOM 867 N N . PRO A 1 107 ? 0.661 -14.630 6.324 1.00 86.88 107 PRO A N 1
ATOM 868 C CA . PRO A 1 107 ? 0.173 -13.254 6.445 1.00 86.88 107 PRO A CA 1
ATOM 869 C C . PRO A 1 107 ? -0.915 -13.033 7.504 1.00 86.88 107 PRO A C 1
ATOM 871 O O . PRO A 1 107 ? -1.563 -11.999 7.451 1.00 86.88 107 PRO A O 1
ATOM 874 N N . ALA A 1 108 ? -1.157 -13.957 8.438 1.00 91.62 108 ALA A N 1
ATOM 875 C CA . ALA A 1 108 ? -2.230 -13.800 9.425 1.00 91.62 108 ALA A CA 1
ATOM 876 C C . ALA A 1 108 ? -1.882 -12.726 10.475 1.00 91.62 108 ALA A C 1
ATOM 878 O O . ALA A 1 108 ? -0.947 -12.897 11.263 1.00 91.62 108 ALA A O 1
ATOM 879 N N . MET A 1 109 ? -2.623 -11.612 10.494 1.00 94.94 109 MET A N 1
ATOM 880 C CA . MET A 1 109 ? -2.424 -10.566 11.505 1.00 94.94 109 MET A CA 1
ATOM 881 C C . MET A 1 109 ? -3.136 -10.934 12.813 1.00 94.94 109 MET A C 1
ATOM 883 O O . MET A 1 109 ? -4.083 -11.710 12.818 1.00 94.94 109 MET A O 1
ATOM 887 N N . VAL A 1 110 ? -2.719 -10.336 13.930 1.00 96.31 110 VAL A N 1
ATOM 888 C CA . VAL A 1 110 ? -3.370 -10.509 15.247 1.00 96.31 110 VAL A CA 1
ATOM 889 C C . VAL A 1 110 ? -3.996 -9.223 15.778 1.00 96.31 110 VAL A C 1
ATOM 891 O O . VAL A 1 110 ? -4.895 -9.249 16.619 1.00 96.31 110 VAL A O 1
ATOM 894 N N . ARG A 1 111 ? -3.515 -8.068 15.314 1.00 96.81 111 ARG A N 1
ATOM 895 C CA . ARG A 1 111 ? -3.968 -6.755 15.774 1.00 96.81 111 ARG A CA 1
ATOM 896 C C . ARG A 1 111 ? -3.682 -5.702 14.723 1.00 96.81 111 ARG A C 1
ATOM 898 O O . ARG A 1 111 ? -2.652 -5.764 14.058 1.00 96.81 111 ARG A O 1
ATOM 905 N N . TYR A 1 112 ? -4.527 -4.678 14.680 1.00 97.50 112 TYR A N 1
ATOM 906 C CA . TYR A 1 112 ? -4.251 -3.464 13.929 1.00 97.50 112 TYR A CA 1
ATOM 907 C C . TYR A 1 112 ? -4.723 -2.195 14.651 1.00 97.50 112 TYR A C 1
ATOM 909 O O . TYR A 1 112 ? -5.588 -2.219 15.535 1.00 97.50 112 TYR A O 1
ATOM 917 N N . VAL A 1 113 ? -4.139 -1.070 14.248 1.00 98.19 113 VAL A N 1
ATOM 918 C CA . VAL A 1 113 ? -4.572 0.290 14.573 1.00 98.19 113 VAL A CA 1
ATOM 919 C C . VAL A 1 113 ? -4.540 1.112 13.289 1.00 98.19 113 VAL A C 1
ATOM 921 O O . VAL A 1 113 ? -3.548 1.072 12.566 1.00 98.19 113 VAL A O 1
ATOM 924 N N . ILE A 1 114 ? -5.611 1.859 13.025 1.00 97.56 114 ILE A N 1
ATOM 925 C CA . ILE A 1 114 ? -5.685 2.860 11.958 1.00 97.56 114 ILE A CA 1
ATOM 926 C C . ILE A 1 114 ? -5.931 4.214 12.613 1.00 97.56 114 ILE A C 1
ATOM 928 O O . ILE A 1 114 ? -6.923 4.378 13.323 1.00 97.56 114 ILE A O 1
ATOM 932 N N . ASP A 1 115 ? -5.044 5.169 12.359 1.00 97.56 115 ASP A N 1
ATOM 933 C CA . ASP A 1 115 ? -5.215 6.572 12.725 1.00 97.56 115 ASP A CA 1
ATOM 934 C C . ASP A 1 115 ? -5.402 7.396 11.434 1.00 97.56 115 ASP A C 1
ATOM 936 O O . ASP A 1 115 ? -4.557 7.369 10.535 1.00 97.56 115 ASP A O 1
ATOM 940 N N . VAL A 1 116 ? -6.519 8.122 11.331 1.00 96.06 116 VAL A N 1
ATOM 941 C CA . VAL A 1 116 ? -6.827 9.019 10.207 1.00 96.06 116 VAL A CA 1
ATOM 942 C C . VAL A 1 116 ? -6.349 10.422 10.555 1.00 96.06 116 VAL A C 1
ATOM 944 O O . VAL A 1 116 ? -6.880 11.069 11.460 1.00 96.06 116 VAL A O 1
ATOM 947 N N . GLU A 1 117 ? -5.351 10.921 9.830 1.00 91.38 117 GLU A N 1
ATOM 948 C CA . GLU A 1 117 ? -4.609 12.116 10.251 1.00 91.38 117 GLU A CA 1
ATOM 949 C C . GLU A 1 117 ? -5.469 13.384 10.278 1.00 91.38 117 GLU A C 1
ATOM 951 O O . GLU A 1 117 ? -5.306 14.236 11.151 1.00 91.38 117 GLU A O 1
ATOM 956 N N . ARG A 1 118 ? -6.400 13.526 9.326 1.00 90.50 118 ARG A N 1
ATOM 957 C CA . ARG A 1 118 ? -7.198 14.755 9.182 1.00 90.50 118 ARG A CA 1
ATOM 958 C C . ARG A 1 118 ? -8.330 14.857 10.195 1.00 90.50 118 ARG A C 1
ATOM 960 O O . ARG A 1 118 ? -8.643 15.961 10.635 1.00 90.50 118 ARG A O 1
ATOM 967 N N . THR A 1 119 ? -8.970 13.739 10.520 1.00 92.25 119 THR A N 1
ATOM 968 C CA . THR A 1 119 ? -10.135 13.697 11.416 1.00 92.25 119 THR A CA 1
ATOM 969 C C . THR A 1 119 ? -9.753 13.360 12.854 1.00 92.25 119 THR A C 1
ATOM 971 O O . THR A 1 119 ? -10.534 13.627 13.765 1.00 92.25 119 THR A O 1
ATOM 974 N N . GLY A 1 120 ? -8.571 12.772 13.067 1.00 93.19 120 GLY A N 1
ATOM 975 C CA . GLY A 1 120 ? -8.191 12.167 14.341 1.00 93.19 120 GLY A CA 1
ATOM 976 C C . GLY A 1 120 ? -8.992 10.902 14.666 1.00 93.19 120 GLY A C 1
ATOM 977 O O . GLY A 1 120 ? -8.966 10.449 15.810 1.00 93.19 120 GLY A O 1
ATOM 978 N N . GLU A 1 121 ? -9.733 10.346 13.696 1.00 96.00 121 GLU A N 1
ATOM 979 C CA . GLU A 1 121 ? -10.439 9.075 13.861 1.00 96.00 121 GLU A CA 1
ATOM 980 C C . GLU A 1 121 ? -9.419 7.966 14.126 1.00 96.00 121 GLU A C 1
ATOM 982 O O . GLU A 1 121 ? -8.453 7.806 13.381 1.00 96.00 121 GLU A O 1
ATOM 987 N N . ARG A 1 122 ? -9.649 7.190 15.188 1.00 97.31 122 ARG A N 1
ATOM 988 C CA . ARG A 1 122 ? -8.821 6.043 15.549 1.00 97.31 122 ARG A CA 1
ATOM 989 C C . ARG A 1 122 ? -9.665 4.784 15.593 1.00 97.31 122 ARG A C 1
ATOM 991 O O . ARG A 1 122 ? -10.616 4.700 16.370 1.00 97.31 122 ARG A O 1
ATOM 998 N N . VAL A 1 123 ? -9.258 3.784 14.824 1.00 97.12 123 VAL A N 1
ATOM 999 C CA . VAL A 1 123 ? -9.871 2.456 14.802 1.00 97.12 123 VAL A CA 1
ATOM 1000 C C . VAL A 1 123 ? -8.866 1.443 15.323 1.00 97.12 123 VAL A C 1
ATOM 1002 O O . VAL A 1 123 ? -7.718 1.407 14.891 1.00 97.12 123 VAL A O 1
ATOM 1005 N N . VAL A 1 124 ? -9.298 0.611 16.265 1.00 97.69 124 VAL A N 1
ATOM 1006 C CA . VAL A 1 124 ? -8.488 -0.470 16.834 1.00 97.69 124 VAL A CA 1
ATOM 1007 C C . VAL A 1 124 ? -9.240 -1.771 16.626 1.00 97.69 124 VAL A C 1
ATOM 1009 O O . VAL A 1 124 ? -10.429 -1.843 16.936 1.00 97.69 124 VAL A O 1
ATOM 1012 N N . GLY A 1 125 ? -8.547 -2.794 16.137 1.00 95.75 125 GLY A N 1
ATOM 1013 C CA . GLY A 1 125 ? -9.119 -4.125 15.986 1.00 95.75 125 GLY A CA 1
ATOM 1014 C C . GLY A 1 125 ? -8.116 -5.236 16.256 1.00 95.75 125 GLY A C 1
ATOM 1015 O O . GLY A 1 125 ? -6.915 -5.007 16.436 1.00 95.75 125 GLY A O 1
ATOM 1016 N N . GLN A 1 126 ? -8.654 -6.445 16.342 1.00 92.38 126 GLN A N 1
ATOM 1017 C CA . GLN A 1 126 ? -7.948 -7.701 16.579 1.00 92.38 126 GLN A CA 1
ATOM 1018 C C . GLN A 1 126 ? -8.546 -8.761 15.650 1.00 92.38 126 GLN A C 1
ATOM 1020 O O . GLN A 1 126 ? -9.712 -8.626 15.266 1.00 92.38 126 GLN A O 1
ATOM 1025 N N . ALA A 1 127 ? -7.729 -9.739 15.260 1.00 79.75 127 ALA A N 1
ATOM 1026 C CA . ALA A 1 127 ? -8.155 -10.855 14.416 1.00 79.75 127 ALA A CA 1
ATOM 1027 C C . ALA A 1 127 ? -8.889 -11.937 15.219 1.00 79.75 127 ALA A C 1
ATOM 1029 O O . ALA A 1 127 ? -8.545 -12.124 16.411 1.00 79.75 127 ALA A O 1
#

Solvent-accessible surface area (backbone atoms only — not comparable to full-atom values): 7771 Å² total; per-residue (Å²): 50,30,63,49,74,88,62,46,78,23,44,69,82,78,62,74,80,76,52,94,84,40,92,42,71,80,53,29,48,45,50,30,30,30,70,38,24,67,35,46,70,79,45,67,74,50,67,90,51,88,90,67,78,90,67,72,76,68,40,72,42,86,51,17,44,69,78,93,64,56,92,92,58,61,61,47,94,44,33,46,50,60,48,68,67,55,54,71,50,59,80,71,74,56,62,67,51,77,48,77,40,69,68,91,65,81,58,51,49,49,34,39,38,40,40,31,70,87,79,68,50,72,48,77,53,66,106

pLDDT: mean 87.74, std 13.88, range [42.69, 98.19]

Organism: Allomyces macrogynus (strain ATCC 38327) (NCBI:txid578462)

Secondary structure (DSSP, 8-state):
-B-SSTTTT----S--PPPTT-SSHHHHHHHHHHHHHS--HHHHSS---TT-SSPPPP---SSB------TT---GGGS-TTHHHHGGGGGGT--EEEEEEE-SSTT-EEEEEEEETTT--EEEEE-

Foldseek 3Di:
DFCDDPLHQADDDFFDDDDPPQPDPVSRRQVSQCQQFNAGPVLVVPDPDPPPDPRDGTPHDNTYDDDDDDPVGPPCVRHQVCCVPCVVVVVVVFDKDKDWADDPDPSDTAWMWIAGVPPRDIDIDGD

InterPro domains:
  IPR003563 Oxidized purine nucleoside triphosphate [PR01403] (65-83)
  IPR003563 Oxidized purine nucleoside triphosphate [PR01403] (84-102)
  IPR015797 NUDIX hydrolase-like domain superfamily [SSF55811] (7-101)

Nearest PDB structures (foldseek):
  5ws7-assembly2_B  TM=8.240E-01  e=6.379E-08  Homo sapiens
  5mzf-assembly2_B  TM=8.064E-01  e=1.062E-07  Canis lupus familiaris
  5hzx-assembly2_B  TM=8.203E-01  e=2.588E-07  Danio rerio
  5mzf-assembly4_D  TM=8.109E-01  e=3.339E-07  Canis lupus familiaris
  8i1i-assembly2_B  TM=7.718E-01  e=4.542E-06  Homo sapiens

Radius of gyration: 16.24 Å; Cα contacts (8 Å, |Δi|>4): 175; chains: 1; bounding box: 37×32×45 Å

Sequence (127 aa):
MKRCGFSANMWNGFGGKVDLTDASTESAAPRELQEECGLTSELVAAQPTDGLHGARAPYETEEMRPQWFDWDQVPFDKMWDDDRVWFPWLFRKEPLTVQVWFDGEVPAMVRYVIDVERTGERVVGQA